Protein AF-A0A5C9CS92-F1 (afdb_monomer_lite)

pLDDT: mean 84.7, std 18.17, range [37.78, 98.75]

Structure (mmCIF, N/CA/C/O backbone):
data_AF-A0A5C9CS92-F1
#
_entry.id   AF-A0A5C9CS92-F1
#
loop_
_atom_site.group_PDB
_atom_site.id
_atom_site.type_symbol
_atom_site.label_atom_id
_atom_site.label_alt_id
_atom_site.label_comp_id
_atom_site.label_asym_id
_atom_site.label_entity_id
_atom_site.label_seq_id
_atom_site.pdbx_PDB_ins_code
_atom_site.Cartn_x
_atom_site.Cartn_y
_atom_site.Cartn_z
_atom_site.occupancy
_atom_site.B_iso_or_equiv
_atom_site.auth_seq_id
_atom_site.auth_comp_id
_atom_site.auth_asym_id
_atom_site.auth_atom_id
_atom_site.pdbx_PDB_model_num
ATOM 1 N N . MET A 1 1 ? -75.778 -10.163 -41.467 1.00 37.78 1 MET A N 1
ATOM 2 C CA . MET A 1 1 ? -74.336 -9.961 -41.201 1.00 37.78 1 MET A CA 1
ATOM 3 C C . MET A 1 1 ? -74.066 -10.369 -39.763 1.00 37.78 1 MET A C 1
ATOM 5 O O . MET A 1 1 ? -74.608 -9.753 -38.858 1.00 37.78 1 MET A O 1
ATOM 9 N N . VAL A 1 2 ? -73.340 -11.469 -39.569 1.00 39.06 2 VAL A N 1
ATOM 10 C CA . VAL A 1 2 ? -73.063 -12.075 -38.257 1.00 39.06 2 VAL A CA 1
ATOM 11 C C . VAL A 1 2 ? -71.874 -11.347 -37.629 1.00 39.06 2 VAL A C 1
ATOM 13 O O . VAL A 1 2 ? -70.772 -11.451 -38.159 1.00 39.06 2 VAL A O 1
ATOM 16 N N . HIS A 1 3 ? -72.074 -10.621 -36.525 1.00 39.34 3 HIS A N 1
ATOM 17 C CA . HIS A 1 3 ? -70.967 -10.102 -35.715 1.00 39.34 3 HIS A CA 1
ATOM 18 C C . HIS A 1 3 ? -70.859 -10.893 -34.410 1.00 39.34 3 HIS A C 1
ATOM 20 O O . HIS A 1 3 ? -71.795 -10.978 -33.619 1.00 39.34 3 HIS A O 1
ATOM 26 N N . LYS A 1 4 ? -69.694 -11.532 -34.283 1.00 43.06 4 LYS A N 1
ATOM 27 C CA . LYS A 1 4 ? -69.235 -12.416 -33.214 1.00 43.06 4 LYS A CA 1
ATOM 28 C C . LYS A 1 4 ? -69.032 -11.674 -31.891 1.00 43.06 4 LYS A C 1
ATOM 30 O O . LYS A 1 4 ? -68.536 -10.553 -31.869 1.00 43.06 4 LYS A O 1
ATOM 35 N N . ALA A 1 5 ? -69.320 -12.391 -30.809 1.00 46.41 5 ALA A N 1
ATOM 36 C CA . ALA A 1 5 ? -68.883 -12.116 -29.448 1.00 46.41 5 ALA A CA 1
ATOM 37 C C . ALA A 1 5 ? -67.392 -12.444 -29.246 1.00 46.41 5 ALA A C 1
ATOM 39 O O . ALA A 1 5 ? -66.928 -13.463 -29.749 1.00 46.41 5 ALA A O 1
ATOM 40 N N . PHE A 1 6 ? -66.695 -11.625 -28.458 1.00 46.09 6 PHE A N 1
ATOM 41 C CA . PHE A 1 6 ? -65.482 -11.916 -27.674 1.00 46.09 6 PHE A CA 1
ATOM 42 C C . PHE A 1 6 ? -65.474 -10.838 -26.570 1.00 46.09 6 PHE A C 1
ATOM 44 O O . PHE A 1 6 ? -65.651 -9.667 -26.876 1.00 46.09 6 PHE A O 1
ATOM 51 N N . GLY A 1 7 ? -65.391 -11.105 -25.271 1.00 38.25 7 GLY A N 1
ATOM 52 C CA . GLY A 1 7 ? -64.695 -12.189 -24.592 1.00 38.25 7 GLY A CA 1
ATOM 53 C C . GLY A 1 7 ? -63.727 -11.551 -23.592 1.00 38.25 7 GLY A C 1
ATOM 54 O O . GLY A 1 7 ? -62.588 -11.266 -23.928 1.00 38.25 7 GLY A O 1
ATOM 55 N N . MET A 1 8 ? -64.259 -11.267 -22.405 1.00 46.72 8 MET A N 1
ATOM 56 C CA . MET A 1 8 ? -63.643 -10.892 -21.126 1.00 46.72 8 MET A CA 1
ATOM 57 C C . MET A 1 8 ? -62.203 -11.394 -20.882 1.00 46.72 8 MET A C 1
ATOM 59 O O . MET A 1 8 ? -61.949 -12.589 -20.990 1.00 46.72 8 MET A O 1
ATOM 63 N N . ALA A 1 9 ? -61.308 -10.508 -20.423 1.00 45.62 9 ALA A N 1
ATOM 64 C CA . ALA A 1 9 ? -60.137 -10.876 -19.616 1.00 45.62 9 ALA A CA 1
ATOM 65 C C . ALA A 1 9 ? -59.654 -9.683 -18.765 1.00 45.62 9 ALA A C 1
ATOM 67 O O . ALA A 1 9 ? -58.976 -8.778 -19.246 1.00 45.62 9 ALA A O 1
ATOM 68 N N . LEU A 1 10 ? -60.027 -9.698 -17.482 1.00 50.16 10 LEU A N 1
ATOM 69 C CA . LEU A 1 10 ? -59.375 -8.946 -16.409 1.00 50.16 10 LEU A CA 1
ATOM 70 C C . LEU A 1 10 ? -57.996 -9.589 -16.168 1.00 50.16 10 LEU A C 1
ATOM 72 O O . LEU A 1 10 ? -57.937 -10.782 -15.878 1.00 50.16 10 LEU A O 1
ATOM 76 N N . LEU A 1 11 ? -56.906 -8.825 -16.252 1.00 50.03 11 LEU A N 1
ATOM 77 C CA . LEU A 1 11 ? -55.563 -9.282 -15.873 1.00 50.03 11 LEU A CA 1
ATOM 78 C C . LEU A 1 11 ? -55.001 -8.362 -14.788 1.00 50.03 11 LEU A C 1
ATOM 80 O O . LEU A 1 11 ? -54.437 -7.305 -15.055 1.00 50.03 11 LEU A O 1
ATOM 84 N N . ALA A 1 12 ? -55.186 -8.799 -13.543 1.00 49.41 12 ALA A N 1
ATOM 85 C CA . ALA A 1 12 ? -54.381 -8.390 -12.404 1.00 49.41 12 ALA A CA 1
ATOM 86 C C . ALA A 1 12 ? -53.085 -9.219 -12.401 1.00 49.41 12 ALA A C 1
ATOM 88 O O . ALA A 1 12 ? -53.148 -10.447 -12.393 1.00 49.41 12 ALA A O 1
ATOM 89 N N . SER A 1 13 ? -51.921 -8.567 -12.421 1.00 49.16 13 SER A N 1
ATOM 90 C CA . SER A 1 13 ? -50.593 -9.141 -12.118 1.00 49.16 13 SER A CA 1
ATOM 91 C C . SER A 1 13 ? -49.630 -7.968 -11.879 1.00 49.16 13 SER A C 1
ATOM 93 O O . SER A 1 13 ? -49.372 -7.189 -12.787 1.00 49.16 13 SER A O 1
ATOM 95 N N . LEU A 1 14 ? -49.290 -7.634 -10.631 1.00 52.22 14 LEU A N 1
ATOM 96 C CA . LEU A 1 14 ? -48.110 -8.150 -9.919 1.00 52.22 14 LEU A CA 1
ATOM 97 C C . LEU A 1 14 ? -46.803 -8.006 -10.726 1.00 52.22 14 LEU A C 1
ATOM 99 O O . LEU A 1 14 ? -46.237 -8.986 -11.193 1.00 52.22 14 LEU A O 1
ATOM 103 N N . LEU A 1 15 ? -46.296 -6.775 -10.828 1.00 53.25 15 LEU A N 1
ATOM 104 C CA . LEU A 1 15 ? -44.860 -6.492 -10.920 1.00 53.25 15 LEU A CA 1
ATOM 105 C C . LEU A 1 15 ? -44.542 -5.658 -9.674 1.00 53.25 15 LEU A C 1
ATOM 107 O O . LEU A 1 15 ? -45.004 -4.534 -9.546 1.00 53.25 15 LEU A O 1
ATOM 111 N N . GLY A 1 16 ? -43.954 -6.208 -8.621 1.00 41.28 16 GLY A N 1
ATOM 112 C CA . GLY A 1 16 ? -42.625 -6.799 -8.635 1.00 41.28 16 GLY A CA 1
ATOM 113 C C . GLY A 1 16 ? -41.752 -5.895 -7.772 1.00 41.28 16 GLY A C 1
ATOM 114 O O . GLY A 1 16 ? -40.932 -5.145 -8.288 1.00 41.28 16 GLY A O 1
ATOM 115 N N . ALA A 1 17 ? -41.994 -5.915 -6.457 1.00 48.53 17 ALA A N 1
ATOM 116 C CA . ALA A 1 17 ? -41.088 -5.344 -5.472 1.00 48.53 17 ALA A CA 1
ATOM 117 C C . ALA A 1 17 ? -39.804 -6.183 -5.496 1.00 48.53 17 ALA A C 1
ATOM 119 O O . ALA A 1 17 ? -39.674 -7.172 -4.778 1.00 48.53 17 ALA A O 1
ATOM 120 N N . GLY A 1 18 ? -38.888 -5.838 -6.401 1.00 43.22 18 GLY A N 1
ATOM 121 C CA . GLY A 1 18 ? -37.525 -6.334 -6.327 1.00 43.22 18 GLY A CA 1
ATOM 122 C C . GLY A 1 18 ? -36.929 -5.853 -5.004 1.00 43.22 18 GLY A C 1
ATOM 123 O O . GLY A 1 18 ? -37.117 -4.680 -4.668 1.00 43.22 18 GLY A O 1
ATOM 124 N N . PRO A 1 19 ? -36.248 -6.712 -4.230 1.00 49.31 19 PRO A N 1
ATOM 125 C CA . PRO A 1 19 ? -35.459 -6.231 -3.114 1.00 49.31 19 PRO A CA 1
ATOM 126 C C . PRO A 1 19 ? -34.439 -5.273 -3.718 1.00 49.31 19 PRO A C 1
ATOM 128 O O . PRO A 1 19 ? -33.571 -5.683 -4.491 1.00 49.31 19 PRO A O 1
ATOM 131 N N . GLY A 1 20 ? -34.603 -3.979 -3.435 1.00 42.75 20 GLY A N 1
ATOM 132 C CA . GLY A 1 20 ? -33.559 -3.011 -3.697 1.00 42.75 20 GLY A CA 1
ATOM 133 C C . GLY A 1 20 ? -32.299 -3.586 -3.079 1.00 42.75 20 GLY A C 1
ATOM 134 O O . GLY A 1 20 ? -32.292 -3.900 -1.888 1.00 42.75 20 GLY A O 1
ATOM 135 N N . ALA A 1 21 ? -31.283 -3.816 -3.907 1.00 43.56 21 ALA A N 1
ATOM 136 C CA . ALA A 1 21 ? -29.947 -4.092 -3.433 1.00 43.56 21 ALA A CA 1
ATOM 137 C C . ALA A 1 21 ? -29.561 -2.884 -2.579 1.00 43.56 21 ALA A C 1
ATOM 139 O O . ALA A 1 21 ? -29.139 -1.853 -3.099 1.00 43.56 21 ALA A O 1
ATOM 140 N N . ALA A 1 22 ? -29.812 -2.979 -1.274 1.00 45.34 22 ALA A N 1
ATOM 141 C CA . ALA A 1 22 ? -29.192 -2.111 -0.307 1.00 45.34 22 ALA A CA 1
ATOM 142 C C . ALA A 1 22 ? -27.703 -2.312 -0.553 1.00 45.34 22 ALA A C 1
ATOM 144 O O . ALA A 1 22 ? -27.185 -3.411 -0.344 1.00 45.34 22 ALA A O 1
ATOM 145 N N . ALA A 1 23 ? -27.052 -1.299 -1.124 1.00 47.16 23 ALA A N 1
ATOM 146 C CA . ALA A 1 23 ? -25.608 -1.237 -1.124 1.00 47.16 23 ALA A CA 1
ATOM 147 C C . ALA A 1 23 ? -25.215 -1.441 0.339 1.00 47.16 23 ALA A C 1
ATOM 149 O O . ALA A 1 23 ? -25.567 -0.618 1.183 1.00 47.16 23 ALA A O 1
ATOM 150 N N . ALA A 1 24 ? -24.645 -2.606 0.652 1.00 55.19 24 ALA A N 1
ATOM 151 C CA . ALA A 1 24 ? -24.166 -2.882 1.990 1.00 55.19 24 ALA A CA 1
ATOM 152 C C . ALA A 1 24 ? -23.202 -1.746 2.320 1.00 55.19 24 ALA A C 1
ATOM 154 O O . ALA A 1 24 ? -22.245 -1.530 1.569 1.00 55.19 24 ALA A O 1
ATOM 155 N N . GLU A 1 25 ? -23.515 -0.968 3.358 1.00 56.91 25 GLU A N 1
ATOM 156 C CA . GLU A 1 25 ? -22.608 0.080 3.806 1.00 56.91 25 GLU A CA 1
ATOM 157 C C . GLU A 1 25 ? -21.233 -0.555 4.029 1.00 56.91 25 GLU A C 1
ATOM 159 O O . GLU A 1 25 ? -21.164 -1.667 4.574 1.00 56.91 25 GLU A O 1
ATOM 164 N N . PRO A 1 26 ? -20.147 0.087 3.563 1.00 64.38 26 PRO A N 1
ATOM 165 C CA . PRO A 1 26 ? -18.814 -0.405 3.842 1.00 64.38 26 PRO A CA 1
ATOM 166 C C . PRO A 1 26 ? -18.681 -0.574 5.351 1.00 64.38 26 PRO A C 1
ATOM 168 O O . PRO A 1 26 ? -18.955 0.352 6.112 1.00 64.38 26 PRO A O 1
ATOM 171 N N . ASP A 1 27 ? -18.272 -1.762 5.785 1.00 85.75 27 ASP A N 1
ATOM 172 C CA . ASP A 1 27 ? -17.912 -1.975 7.179 1.00 85.75 27 ASP A CA 1
ATOM 173 C C . ASP A 1 27 ? -16.878 -0.908 7.604 1.00 85.75 27 ASP A C 1
ATOM 175 O O . ASP A 1 27 ? -15.991 -0.540 6.827 1.00 85.75 27 ASP A O 1
ATOM 179 N N . ALA A 1 28 ? -17.005 -0.377 8.822 1.00 91.50 28 ALA A N 1
ATOM 180 C CA . ALA A 1 28 ? -16.239 0.779 9.292 1.00 91.50 28 ALA A CA 1
ATOM 181 C C . ALA A 1 28 ? -14.717 0.571 9.173 1.00 91.50 28 ALA A C 1
ATOM 183 O O . ALA A 1 28 ? -13.966 1.525 8.952 1.00 91.50 28 ALA A O 1
ATOM 184 N N . GLN A 1 29 ? -14.251 -0.682 9.263 1.00 93.62 29 GLN A N 1
ATOM 185 C CA . GLN A 1 29 ? -12.845 -1.014 9.035 1.00 93.62 29 GLN A CA 1
ATOM 186 C C . GLN A 1 29 ? -12.425 -0.752 7.585 1.00 93.62 29 GLN A C 1
ATOM 188 O O . GLN A 1 29 ? -11.411 -0.096 7.340 1.00 93.62 29 GLN A O 1
ATOM 193 N N . HIS A 1 30 ? -13.226 -1.217 6.624 1.00 94.94 30 HIS A N 1
ATOM 194 C CA . HIS A 1 30 ? -12.991 -1.020 5.195 1.00 94.94 30 HIS A CA 1
ATOM 195 C C . HIS A 1 30 ? -13.007 0.458 4.824 1.00 94.94 30 HIS A C 1
ATOM 197 O O . HIS A 1 30 ? -12.156 0.904 4.054 1.00 94.94 30 HIS A O 1
ATOM 203 N N . GLN A 1 31 ? -13.940 1.217 5.400 1.00 96.00 31 GLN A N 1
ATOM 204 C CA . GLN A 1 31 ? -14.013 2.657 5.194 1.00 96.00 31 GLN A CA 1
ATOM 205 C C . GLN A 1 31 ? -12.743 3.358 5.695 1.00 96.00 31 GLN A C 1
ATOM 207 O O . GLN A 1 31 ? -12.148 4.130 4.949 1.00 96.00 31 GLN A O 1
ATOM 212 N N . SER A 1 32 ? -12.265 3.032 6.901 1.00 97.19 32 SER A N 1
ATOM 213 C CA . SER A 1 32 ? -11.041 3.631 7.454 1.00 97.19 32 SER A CA 1
ATOM 214 C C . SER A 1 32 ? -9.806 3.374 6.578 1.00 97.19 32 SER A C 1
ATOM 216 O O . SER A 1 32 ? -8.996 4.276 6.351 1.00 97.19 32 SER A O 1
ATOM 218 N N . ILE A 1 33 ? -9.678 2.158 6.042 1.00 98.38 33 ILE A N 1
ATOM 219 C CA . ILE A 1 33 ? -8.584 1.782 5.133 1.00 98.38 33 ILE A CA 1
ATOM 220 C C . ILE A 1 33 ? -8.700 2.545 3.813 1.00 98.38 33 ILE A C 1
ATOM 222 O O . ILE A 1 33 ? -7.713 3.114 3.345 1.00 98.38 33 ILE A O 1
ATOM 226 N N . ALA A 1 34 ? -9.899 2.578 3.225 1.00 98.00 34 ALA A N 1
ATOM 227 C CA . ALA A 1 34 ? -10.155 3.255 1.960 1.00 98.00 34 ALA A CA 1
ATOM 228 C C . ALA A 1 34 ? -9.888 4.766 2.060 1.00 98.00 34 ALA A C 1
ATOM 230 O O . ALA A 1 34 ? -9.192 5.326 1.216 1.00 98.00 34 ALA A O 1
ATOM 231 N N . GLU A 1 35 ? -10.357 5.423 3.121 1.00 98.00 35 GLU A N 1
ATOM 232 C CA . GLU A 1 35 ? -10.121 6.850 3.365 1.00 98.00 35 GLU A CA 1
ATOM 233 C C . GLU A 1 35 ? -8.629 7.166 3.518 1.00 98.00 35 GLU A C 1
ATOM 235 O O . GLU A 1 35 ? -8.125 8.127 2.926 1.00 98.00 35 GLU A O 1
ATOM 240 N N . ALA A 1 36 ? -7.890 6.335 4.256 1.00 98.25 36 ALA A N 1
ATOM 241 C CA . ALA A 1 36 ? -6.449 6.499 4.408 1.00 98.25 36 ALA A CA 1
ATOM 242 C C . ALA A 1 36 ? -5.701 6.287 3.080 1.00 98.25 36 ALA A C 1
ATOM 244 O O . ALA A 1 36 ? -4.803 7.068 2.750 1.00 98.25 36 ALA A O 1
ATOM 245 N N . ALA A 1 37 ? -6.108 5.299 2.278 1.00 98.25 37 ALA A N 1
ATOM 246 C CA . ALA A 1 37 ? -5.575 5.074 0.937 1.00 98.25 37 ALA A CA 1
ATOM 247 C C . ALA A 1 37 ? -5.848 6.267 0.000 1.00 98.25 37 ALA A C 1
ATOM 249 O O . ALA A 1 37 ? -4.937 6.749 -0.676 1.00 98.25 37 ALA A O 1
ATOM 250 N N . THR A 1 38 ? -7.071 6.806 -0.003 1.00 97.88 38 THR A N 1
ATOM 251 C CA . THR A 1 38 ? -7.438 8.003 -0.780 1.00 97.88 38 THR A CA 1
ATOM 252 C C . THR A 1 38 ? -6.666 9.242 -0.323 1.00 97.88 38 THR A C 1
ATOM 254 O O . THR A 1 38 ? -6.212 10.039 -1.151 1.00 97.88 38 THR A O 1
ATOM 257 N N . SER A 1 39 ? -6.455 9.405 0.984 1.00 97.69 39 SER A N 1
ATOM 258 C CA . SER A 1 39 ? -5.625 10.479 1.537 1.00 97.69 39 SER A CA 1
ATOM 259 C C . SER A 1 39 ? -4.169 10.355 1.073 1.00 97.69 39 SER A C 1
ATOM 261 O O . SER A 1 39 ? -3.577 11.333 0.600 1.00 97.69 39 SER A O 1
ATOM 263 N N . ALA A 1 40 ? -3.606 9.143 1.109 1.00 97.75 40 ALA A N 1
ATOM 264 C CA . ALA A 1 40 ? -2.262 8.863 0.614 1.00 97.75 40 ALA A CA 1
ATOM 265 C C . ALA A 1 40 ? -2.125 9.140 -0.888 1.00 97.75 40 ALA A C 1
ATOM 267 O O . ALA A 1 40 ? -1.166 9.794 -1.310 1.00 97.75 40 ALA A O 1
ATOM 268 N N . GLN A 1 41 ? -3.114 8.735 -1.688 1.00 96.31 41 GLN A N 1
ATOM 269 C CA . GLN A 1 41 ? -3.185 9.063 -3.109 1.00 96.31 41 GLN A CA 1
ATOM 270 C C . GLN A 1 41 ? -3.162 10.575 -3.326 1.00 96.31 41 GLN A C 1
ATOM 272 O O . GLN A 1 41 ? -2.286 11.094 -4.015 1.00 96.31 41 GLN A O 1
ATOM 277 N N . THR A 1 42 ? -4.074 11.299 -2.686 1.00 96.69 42 THR A N 1
ATOM 278 C CA . THR A 1 42 ? -4.218 12.750 -2.860 1.00 96.69 42 THR A CA 1
ATOM 279 C C . THR A 1 42 ? -2.931 13.501 -2.511 1.00 96.69 42 THR A C 1
ATOM 281 O O . THR A 1 42 ? -2.547 14.451 -3.196 1.00 96.69 42 THR A O 1
ATOM 284 N N . ARG A 1 43 ? -2.231 13.072 -1.456 1.00 96.56 43 ARG A N 1
ATOM 285 C CA . ARG A 1 43 ? -1.046 13.772 -0.944 1.00 96.56 43 ARG A CA 1
ATOM 286 C C . ARG A 1 43 ? 0.241 13.384 -1.664 1.00 96.56 43 ARG A C 1
ATOM 288 O O . ARG A 1 43 ? 1.049 14.266 -1.962 1.00 96.56 43 ARG A O 1
ATOM 295 N N . CYS A 1 44 ? 0.428 12.096 -1.949 1.00 96.19 44 CYS A N 1
ATOM 296 C CA . CYS A 1 44 ? 1.714 11.570 -2.402 1.00 96.19 44 CYS A CA 1
ATOM 297 C C . CYS A 1 44 ? 1.777 11.283 -3.905 1.00 96.19 44 CYS A C 1
ATOM 299 O O . CYS A 1 44 ? 2.857 11.389 -4.482 1.00 96.19 44 CYS A O 1
ATOM 301 N N . TYR A 1 45 ? 0.658 10.981 -4.574 1.00 89.81 45 TYR A N 1
ATOM 302 C CA . TYR A 1 45 ? 0.666 10.492 -5.963 1.00 89.81 45 TYR A CA 1
ATOM 303 C C . TYR A 1 45 ? 1.349 11.451 -6.953 1.00 89.81 45 TYR A C 1
ATOM 305 O O . TYR A 1 45 ? 2.035 11.014 -7.874 1.00 89.81 45 TYR A O 1
ATOM 313 N N . LYS A 1 46 ? 1.267 12.766 -6.707 1.00 90.31 46 LYS A N 1
ATOM 314 C CA . LYS A 1 46 ? 1.941 13.806 -7.508 1.00 90.31 46 LYS A CA 1
ATOM 315 C C . LYS A 1 46 ? 3.462 13.631 -7.621 1.00 90.31 46 LYS A C 1
ATOM 317 O O . LYS A 1 46 ? 4.052 14.096 -8.593 1.00 90.31 46 LYS A O 1
ATOM 322 N N . HIS A 1 47 ? 4.098 13.005 -6.629 1.00 90.00 47 HIS A N 1
ATOM 323 C CA . HIS A 1 47 ? 5.545 12.807 -6.619 1.00 90.00 47 HIS A CA 1
ATOM 324 C C . HIS A 1 47 ? 5.969 11.680 -7.556 1.00 90.00 47 HIS A C 1
ATOM 326 O O . HIS A 1 47 ? 7.038 11.772 -8.148 1.00 90.00 47 HIS A O 1
ATOM 332 N N . MET A 1 48 ? 5.118 10.672 -7.769 1.00 81.19 48 MET A N 1
ATOM 333 C CA . MET A 1 48 ? 5.511 9.432 -8.441 1.00 81.19 48 MET A CA 1
ATOM 334 C C . MET A 1 48 ? 6.027 9.649 -9.876 1.00 81.19 48 MET A C 1
ATOM 336 O O . MET A 1 48 ? 6.965 8.983 -10.301 1.00 81.19 48 MET A O 1
ATOM 340 N N . TYR A 1 49 ? 5.483 10.623 -10.610 1.00 81.44 49 TYR A N 1
ATOM 341 C CA . TYR A 1 49 ? 5.942 10.931 -11.972 1.00 81.44 49 TYR A CA 1
ATOM 342 C C . TYR A 1 49 ? 7.274 11.686 -12.035 1.00 81.44 49 TYR A C 1
ATOM 344 O O . TYR A 1 49 ? 7.915 11.697 -13.082 1.00 81.44 49 TYR A O 1
ATOM 352 N N . ARG A 1 50 ? 7.663 12.369 -10.955 1.00 83.19 50 ARG A N 1
ATOM 353 C CA . ARG A 1 50 ? 8.838 13.254 -10.931 1.00 83.19 50 ARG A CA 1
ATOM 354 C C . ARG A 1 50 ? 10.006 12.638 -10.180 1.00 83.19 50 ARG A C 1
ATOM 356 O O . ARG A 1 50 ? 11.147 12.833 -10.576 1.00 83.19 50 ARG A O 1
ATOM 363 N N . ASP A 1 51 ? 9.704 11.946 -9.090 1.00 89.00 51 ASP A N 1
ATOM 364 C CA . ASP A 1 51 ? 10.678 11.441 -8.138 1.00 89.00 51 ASP A CA 1
ATOM 365 C C . ASP A 1 51 ? 10.052 10.296 -7.321 1.00 89.00 51 ASP A C 1
ATOM 367 O O . ASP A 1 51 ? 9.235 10.508 -6.414 1.00 89.00 51 ASP A O 1
ATOM 371 N N . THR A 1 52 ? 10.433 9.060 -7.656 1.00 88.94 52 THR A N 1
ATOM 372 C CA . THR A 1 52 ? 9.960 7.855 -6.962 1.00 88.94 52 THR A CA 1
ATOM 373 C C . THR A 1 52 ? 10.475 7.775 -5.523 1.00 88.94 52 THR A C 1
ATOM 375 O O . THR A 1 52 ? 9.784 7.221 -4.666 1.00 88.94 52 THR A O 1
ATOM 378 N N . HIS A 1 53 ? 11.610 8.407 -5.201 1.00 90.00 53 HIS A N 1
ATOM 379 C CA . HIS A 1 53 ? 12.094 8.509 -3.824 1.00 90.00 53 HIS A CA 1
ATOM 380 C C . HIS A 1 53 ? 11.246 9.479 -3.004 1.00 90.00 53 HIS A C 1
ATOM 382 O O . HIS A 1 53 ? 10.853 9.136 -1.888 1.00 90.00 53 HIS A O 1
ATOM 388 N N . ALA A 1 54 ? 10.900 10.649 -3.551 1.00 93.25 54 ALA A N 1
ATOM 389 C CA . ALA A 1 54 ? 9.997 11.591 -2.884 1.00 93.25 54 ALA A CA 1
ATOM 390 C C . ALA A 1 54 ? 8.596 10.993 -2.681 1.00 93.25 54 ALA A C 1
ATOM 392 O O . ALA A 1 54 ? 7.965 11.227 -1.649 1.00 93.25 54 ALA A O 1
ATOM 393 N N . TYR A 1 55 ? 8.121 10.184 -3.633 1.00 94.25 55 TYR A N 1
ATOM 394 C CA . TYR A 1 55 ? 6.886 9.417 -3.473 1.00 94.25 55 TYR A CA 1
ATOM 395 C C . TYR A 1 55 ? 6.965 8.446 -2.289 1.00 94.25 55 TYR A C 1
ATOM 397 O O . TYR A 1 55 ? 6.117 8.503 -1.396 1.00 94.25 55 TYR A O 1
ATOM 405 N N . ALA A 1 56 ? 7.999 7.600 -2.249 1.00 94.75 56 ALA A N 1
ATOM 406 C CA . ALA A 1 56 ? 8.185 6.634 -1.170 1.00 94.75 56 ALA A CA 1
ATOM 407 C C . ALA A 1 56 ? 8.360 7.323 0.192 1.00 94.75 56 ALA A C 1
ATOM 409 O O . ALA A 1 56 ? 7.782 6.886 1.186 1.00 94.75 56 ALA A O 1
ATOM 410 N N . GLN A 1 57 ? 9.100 8.436 0.239 1.00 97.00 57 GLN A N 1
ATOM 411 C CA . GLN A 1 57 ? 9.285 9.202 1.467 1.00 97.00 57 GLN A CA 1
ATOM 412 C C . GLN A 1 57 ? 7.969 9.793 1.973 1.00 97.00 57 GLN A C 1
ATOM 414 O O . GLN A 1 57 ? 7.646 9.615 3.143 1.00 97.00 57 GLN A O 1
ATOM 419 N N . CYS A 1 58 ? 7.170 10.402 1.090 1.00 97.94 58 CYS A N 1
ATOM 420 C CA . CYS A 1 58 ? 5.851 10.921 1.449 1.00 97.94 58 CYS A CA 1
ATOM 421 C C . CYS A 1 58 ? 4.984 9.835 2.103 1.00 97.94 58 CYS A C 1
ATOM 423 O O . CYS A 1 58 ? 4.387 10.066 3.151 1.00 97.94 58 CYS A O 1
ATOM 425 N N . LEU A 1 59 ? 4.958 8.627 1.535 1.00 98.06 59 LEU A N 1
ATOM 426 C CA . LEU A 1 59 ? 4.198 7.507 2.092 1.00 98.06 59 LEU A CA 1
ATOM 427 C C . LEU A 1 59 ? 4.749 7.008 3.426 1.00 98.06 59 LEU A C 1
ATOM 429 O O . LEU A 1 59 ? 3.964 6.699 4.320 1.00 98.06 59 LEU A O 1
ATOM 433 N N . ARG A 1 60 ? 6.077 6.948 3.589 1.00 98.19 60 ARG A N 1
ATOM 434 C CA . ARG A 1 60 ? 6.697 6.604 4.875 1.00 98.19 60 ARG A CA 1
ATOM 435 C C . ARG A 1 60 ? 6.310 7.597 5.963 1.00 98.19 60 ARG A C 1
ATOM 437 O O . ARG A 1 60 ? 5.957 7.159 7.055 1.00 98.19 60 ARG A O 1
ATOM 444 N N . ASP A 1 61 ? 6.318 8.890 5.654 1.00 98.31 61 ASP A N 1
ATOM 445 C CA . ASP A 1 61 ? 5.937 9.945 6.595 1.00 98.31 61 ASP A CA 1
ATOM 446 C C . ASP A 1 61 ? 4.452 9.835 6.970 1.00 98.31 61 ASP A C 1
ATOM 448 O O . ASP A 1 61 ? 4.104 9.883 8.150 1.00 98.31 61 ASP A O 1
ATOM 452 N N . LEU A 1 62 ? 3.570 9.610 5.984 1.00 97.94 62 LEU A N 1
ATOM 453 C CA . LEU A 1 62 ? 2.144 9.364 6.232 1.00 97.94 62 LEU A CA 1
ATOM 454 C C . LEU A 1 62 ? 1.915 8.154 7.126 1.00 97.94 62 LEU A C 1
ATOM 456 O O . LEU A 1 62 ? 1.152 8.224 8.086 1.00 97.94 62 LEU A O 1
ATOM 460 N N . ARG A 1 63 ? 2.572 7.044 6.798 1.00 97.69 63 ARG A N 1
ATOM 461 C CA . ARG A 1 63 ? 2.482 5.800 7.552 1.00 97.69 63 ARG A CA 1
ATOM 462 C C . ARG A 1 63 ? 2.951 6.003 8.98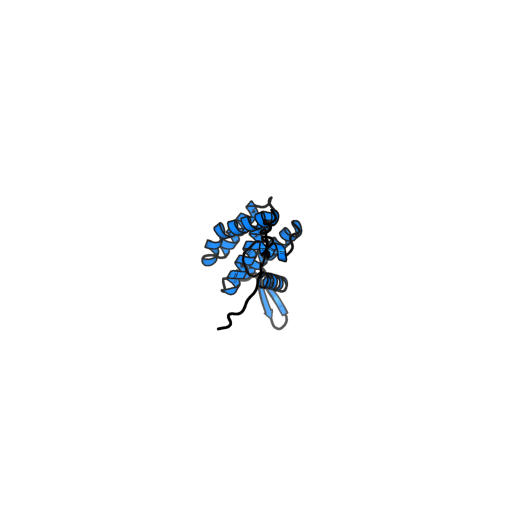8 1.00 97.69 63 ARG A C 1
ATOM 464 O O . ARG A 1 63 ? 2.302 5.521 9.909 1.00 97.69 63 ARG A O 1
ATOM 471 N N . HIS A 1 64 ? 4.069 6.704 9.177 1.00 97.62 64 HIS A N 1
ATOM 472 C CA . HIS A 1 64 ? 4.621 6.980 10.498 1.00 97.62 64 HIS A CA 1
ATOM 473 C C . HIS A 1 64 ? 3.665 7.831 11.340 1.00 97.62 64 HIS A C 1
ATOM 475 O O . HIS A 1 64 ? 3.434 7.509 12.499 1.00 97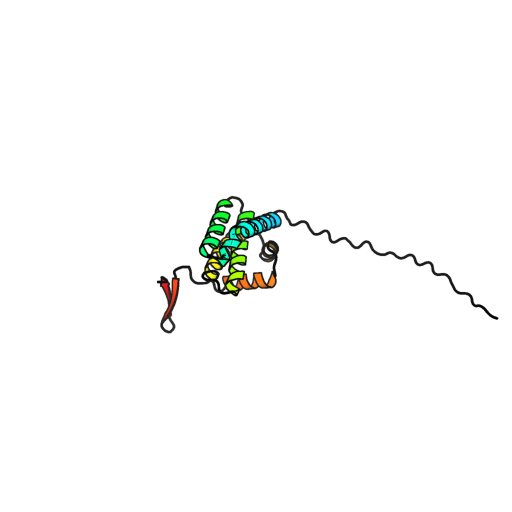.62 64 HIS A O 1
ATOM 481 N N . ALA A 1 65 ? 3.034 8.842 10.736 1.00 97.50 65 ALA A N 1
ATOM 482 C CA . ALA A 1 65 ? 2.021 9.662 11.400 1.00 97.50 65 ALA A CA 1
ATOM 483 C C . ALA A 1 65 ? 0.763 8.876 11.825 1.00 97.50 65 ALA A C 1
ATOM 485 O O . ALA A 1 65 ? 0.002 9.365 12.653 1.00 97.50 65 ALA A O 1
ATOM 486 N N . GLN A 1 66 ? 0.543 7.678 11.273 1.00 96.56 66 GLN A N 1
ATOM 487 C CA . GLN A 1 66 ? -0.581 6.793 11.596 1.00 96.56 66 GLN A CA 1
ATOM 488 C C . GLN A 1 66 ? -0.163 5.568 12.425 1.00 96.56 66 GLN A C 1
ATOM 490 O O . GLN A 1 66 ? -0.862 4.553 12.412 1.00 96.56 66 GLN A O 1
ATOM 495 N N . SER A 1 67 ? 0.961 5.631 13.152 1.00 93.44 67 SER A N 1
ATOM 496 C CA . SER A 1 67 ? 1.478 4.505 13.952 1.00 93.44 67 SER A CA 1
ATOM 497 C C . SER A 1 67 ? 0.448 3.903 14.910 1.00 93.44 67 SER A C 1
ATOM 499 O O . SER A 1 67 ? 0.432 2.687 15.096 1.00 93.44 67 SER A O 1
ATOM 501 N N . ASP A 1 68 ? -0.430 4.743 15.456 1.00 96.31 68 ASP A N 1
ATOM 502 C CA . ASP A 1 68 ? -1.401 4.371 16.490 1.00 96.31 68 ASP A CA 1
ATOM 503 C C . ASP A 1 68 ? -2.770 3.980 15.903 1.00 96.31 68 ASP A C 1
ATOM 505 O O . ASP A 1 68 ? -3.694 3.625 16.632 1.00 96.31 68 ASP A O 1
ATOM 509 N N . SER A 1 69 ? -2.915 4.034 14.575 1.00 97.38 69 SER A N 1
ATOM 510 C CA . SER A 1 69 ? -4.151 3.733 13.846 1.00 97.38 69 SER A CA 1
ATOM 511 C C . SER A 1 69 ? -3.901 2.627 12.815 1.00 97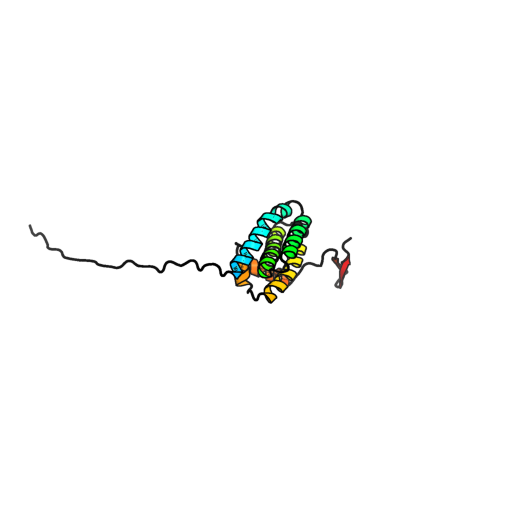.38 69 SER A C 1
ATOM 513 O O . SER A 1 69 ? -3.737 2.921 11.629 1.00 97.38 69 SER A O 1
ATOM 515 N N . PRO A 1 70 ? -3.880 1.340 13.217 1.00 97.31 70 PRO A N 1
ATOM 516 C CA . PRO A 1 70 ? -3.413 0.250 12.357 1.00 97.31 70 PRO A CA 1
ATOM 517 C C . PRO A 1 70 ? -4.249 0.064 11.080 1.00 97.31 70 PRO A C 1
ATOM 519 O O . PRO A 1 70 ? -3.695 -0.296 10.048 1.00 97.31 70 PRO A O 1
ATOM 522 N N . LEU A 1 71 ? -5.549 0.379 11.099 1.00 98.25 71 LEU A N 1
ATOM 523 C CA . LEU A 1 71 ? -6.388 0.367 9.891 1.00 98.25 71 LEU A CA 1
ATOM 524 C C . LEU A 1 71 ? -6.010 1.486 8.906 1.00 98.25 71 LEU A C 1
ATOM 526 O O . LEU A 1 71 ? -5.867 1.236 7.711 1.00 98.25 71 LEU A O 1
ATOM 530 N N . GLN A 1 72 ? -5.768 2.707 9.395 1.00 98.44 72 GLN A N 1
ATOM 531 C CA . GLN A 1 72 ? -5.314 3.810 8.538 1.00 98.44 72 GLN A CA 1
ATOM 532 C C . GLN A 1 72 ? -3.904 3.545 8.003 1.00 98.44 72 GLN A C 1
ATOM 534 O O . GLN A 1 72 ? -3.628 3.748 6.819 1.00 98.44 72 GLN A O 1
ATOM 539 N N . LYS A 1 73 ? -3.020 3.035 8.867 1.00 98.56 73 LYS A N 1
ATOM 540 C CA . LYS A 1 73 ? -1.675 2.595 8.501 1.00 98.56 73 LYS A CA 1
ATOM 541 C C . LYS A 1 73 ? -1.723 1.549 7.384 1.00 98.56 73 LYS A C 1
ATOM 543 O O . LYS A 1 73 ? -1.038 1.727 6.379 1.00 98.56 73 LYS A O 1
ATOM 548 N N . LEU A 1 74 ? -2.588 0.537 7.509 1.00 98.69 74 LEU A N 1
ATOM 549 C CA . LEU A 1 74 ? -2.794 -0.482 6.478 1.00 98.69 74 LEU A CA 1
ATOM 550 C C . LEU A 1 74 ? -3.249 0.130 5.148 1.00 98.69 74 LEU A C 1
ATOM 552 O O . LEU A 1 74 ? -2.726 -0.243 4.103 1.00 98.69 74 LEU A O 1
ATOM 556 N N . GLY A 1 75 ? -4.178 1.091 5.168 1.00 98.44 75 GLY A N 1
ATOM 557 C CA . GLY A 1 75 ? -4.619 1.789 3.954 1.00 98.44 75 GLY A CA 1
ATOM 558 C C . GLY A 1 75 ? -3.485 2.511 3.229 1.00 98.44 75 GLY A C 1
ATOM 559 O O . GLY A 1 75 ? -3.375 2.423 2.005 1.00 98.44 75 GLY A O 1
ATOM 560 N N . ILE A 1 76 ? -2.591 3.165 3.975 1.00 98.75 76 ILE A N 1
ATOM 561 C CA . ILE A 1 76 ? -1.416 3.847 3.413 1.00 98.75 76 ILE A CA 1
ATOM 562 C C . ILE A 1 76 ? -0.420 2.840 2.832 1.00 98.75 76 ILE A C 1
ATOM 564 O O . ILE A 1 76 ? 0.042 3.020 1.706 1.00 98.75 76 ILE A O 1
ATOM 568 N N . GLU A 1 77 ? -0.087 1.787 3.581 1.00 98.69 77 GLU A N 1
ATOM 569 C CA . GLU A 1 77 ? 0.881 0.769 3.155 1.00 98.69 77 GLU A CA 1
ATOM 570 C C . GLU A 1 77 ? 0.377 -0.009 1.936 1.00 98.69 77 GLU A C 1
ATOM 572 O O . GLU A 1 77 ? 1.113 -0.211 0.969 1.00 98.69 77 GLU A O 1
ATOM 577 N N . TYR A 1 78 ? -0.902 -0.385 1.937 1.00 98.50 78 TYR A N 1
ATOM 578 C CA . TYR A 1 78 ? -1.506 -1.071 0.806 1.00 98.50 78 TYR A CA 1
ATOM 579 C C . TYR A 1 78 ? -1.587 -0.163 -0.423 1.00 98.50 78 TYR A C 1
ATOM 581 O O . TYR A 1 78 ? -1.231 -0.593 -1.522 1.00 98.50 78 TYR A O 1
ATOM 589 N N . PHE A 1 79 ? -1.964 1.112 -0.253 1.00 98.19 79 PHE A N 1
ATOM 590 C CA . PHE A 1 79 ? -1.921 2.090 -1.340 1.00 98.19 79 PHE A CA 1
ATOM 591 C C . PHE A 1 79 ? -0.512 2.245 -1.922 1.00 98.19 79 PHE A C 1
ATOM 593 O O . PHE A 1 79 ? -0.349 2.268 -3.142 1.00 98.19 79 PHE A O 1
ATOM 600 N N . ALA A 1 80 ? 0.505 2.335 -1.068 1.00 97.25 80 ALA A N 1
ATOM 601 C CA . ALA A 1 80 ? 1.890 2.460 -1.493 1.00 97.25 80 ALA A CA 1
ATOM 602 C C . ALA A 1 80 ? 2.336 1.277 -2.362 1.00 97.25 80 ALA A C 1
ATOM 604 O O . ALA A 1 80 ? 2.918 1.473 -3.430 1.00 97.25 80 ALA A O 1
ATOM 605 N N . PHE A 1 81 ? 1.987 0.058 -1.948 1.00 97.44 81 PHE A N 1
ATOM 606 C CA . PHE A 1 81 ? 2.256 -1.154 -2.709 1.00 97.44 81 PHE A CA 1
ATOM 607 C C . PHE A 1 81 ? 1.551 -1.164 -4.076 1.00 97.44 81 PHE A C 1
ATOM 609 O O . PHE A 1 81 ? 2.202 -1.317 -5.111 1.00 97.44 81 PHE A O 1
ATOM 616 N N . VAL A 1 82 ? 0.226 -0.972 -4.113 1.00 95.75 82 VAL A N 1
ATOM 617 C CA . VAL A 1 82 ? -0.539 -1.032 -5.377 1.00 95.75 82 VAL A CA 1
ATOM 618 C C . VAL A 1 82 ? -0.202 0.135 -6.305 1.00 95.75 82 VAL A C 1
ATOM 620 O O . VAL A 1 82 ? -0.208 -0.011 -7.532 1.00 95.75 82 VAL A O 1
ATOM 623 N N . GLY A 1 83 ? 0.119 1.289 -5.718 1.00 93.88 83 GLY A N 1
ATOM 624 C CA . GLY A 1 83 ? 0.652 2.448 -6.408 1.00 93.88 83 GLY A CA 1
ATOM 625 C C . GLY A 1 83 ? 1.949 2.074 -7.104 1.00 93.88 83 GLY A C 1
ATOM 626 O O . GLY A 1 83 ? 2.010 2.142 -8.324 1.00 93.88 83 GLY A O 1
ATOM 627 N N . ALA A 1 84 ? 2.944 1.583 -6.369 1.00 94.19 84 ALA A N 1
ATOM 628 C CA . ALA A 1 84 ? 4.230 1.180 -6.932 1.00 94.19 84 ALA A CA 1
ATOM 629 C C . ALA A 1 84 ? 4.101 0.096 -8.027 1.00 94.19 84 ALA A C 1
ATOM 631 O O . ALA A 1 84 ? 4.678 0.246 -9.107 1.00 94.19 84 ALA A O 1
ATOM 632 N N . LEU A 1 85 ? 3.254 -0.925 -7.833 1.00 92.00 85 LEU A N 1
ATOM 633 C CA . LEU A 1 85 ? 2.962 -1.938 -8.863 1.00 92.00 85 LEU A CA 1
ATOM 634 C C . LEU A 1 85 ? 2.411 -1.347 -10.169 1.00 92.00 85 LEU A C 1
ATOM 636 O O . LEU A 1 85 ? 2.684 -1.857 -11.258 1.00 92.00 85 LEU A O 1
ATOM 640 N N . SER A 1 86 ? 1.616 -0.281 -10.081 1.00 87.88 86 SER A N 1
ATOM 641 C CA . SER A 1 86 ? 1.059 0.371 -11.269 1.00 87.88 86 SER A CA 1
ATOM 642 C C . SER A 1 86 ? 2.147 1.059 -12.098 1.00 87.88 86 SER A C 1
ATOM 644 O O . SER A 1 86 ? 2.042 1.106 -13.321 1.00 87.88 86 SER A O 1
ATOM 646 N N . TYR A 1 87 ? 3.217 1.533 -11.457 1.00 85.31 87 TYR A N 1
ATOM 647 C CA . TYR A 1 87 ? 4.323 2.224 -12.128 1.00 85.31 87 TYR A CA 1
ATOM 648 C C . TYR A 1 87 ? 5.444 1.291 -12.569 1.00 85.31 87 TYR A C 1
ATOM 650 O O . TYR A 1 87 ? 6.142 1.590 -13.539 1.00 85.31 87 TYR A O 1
ATOM 658 N N . LEU A 1 88 ? 5.553 0.120 -11.944 1.00 85.50 88 LEU A N 1
ATOM 659 C CA . LEU A 1 88 ? 6.362 -0.972 -12.474 1.00 85.50 88 LEU A CA 1
ATOM 660 C C . LEU A 1 88 ? 5.998 -1.321 -13.912 1.00 85.50 88 LEU A C 1
ATOM 662 O O . LEU A 1 88 ? 6.877 -1.490 -14.753 1.00 85.50 88 LEU A O 1
ATOM 666 N N . ARG A 1 89 ? 4.699 -1.354 -14.219 1.00 81.25 89 ARG A N 1
ATOM 667 C CA . ARG A 1 89 ? 4.201 -1.658 -15.568 1.00 81.25 89 ARG A CA 1
ATOM 668 C C . ARG A 1 89 ? 4.672 -0.680 -16.638 1.00 81.25 89 ARG A C 1
ATOM 670 O O . ARG A 1 89 ? 4.728 -1.060 -17.801 1.00 81.25 89 ARG A O 1
ATOM 677 N N . VAL A 1 90 ? 4.990 0.556 -16.260 1.00 82.69 90 VAL A N 1
ATOM 678 C CA . VAL A 1 90 ? 5.461 1.589 -17.194 1.00 82.69 90 VAL A CA 1
ATOM 679 C C . VAL A 1 90 ? 6.961 1.877 -17.039 1.00 82.69 90 VAL A C 1
ATOM 681 O O . VAL A 1 90 ? 7.462 2.833 -17.620 1.00 82.69 90 VAL A O 1
ATOM 684 N N . GLY A 1 91 ? 7.687 1.037 -16.289 1.00 81.06 91 GLY A N 1
ATOM 685 C CA . GLY A 1 91 ? 9.150 1.042 -16.237 1.00 81.06 91 GLY A CA 1
ATOM 686 C C . GLY A 1 91 ? 9.780 2.135 -15.372 1.00 81.06 91 GLY A C 1
ATOM 687 O O . GLY A 1 91 ? 10.919 2.520 -15.632 1.00 81.06 91 GLY A O 1
ATOM 688 N N . HIS A 1 92 ? 9.080 2.655 -14.357 1.00 82.81 92 HIS A N 1
ATOM 689 C CA . HIS A 1 92 ? 9.702 3.613 -13.437 1.00 82.81 92 HIS A CA 1
ATOM 690 C C . HIS A 1 92 ? 10.792 2.966 -12.579 1.00 82.81 92 HIS A C 1
ATOM 692 O O . HIS A 1 92 ? 10.609 1.887 -12.012 1.00 82.81 92 HIS A O 1
ATOM 698 N N . LEU A 1 93 ? 11.907 3.685 -12.432 1.00 82.88 93 LEU A N 1
ATOM 699 C CA . LEU A 1 93 ? 13.033 3.275 -11.599 1.00 82.88 93 LEU A CA 1
ATOM 700 C C . LEU A 1 93 ? 12.604 3.101 -10.134 1.00 82.88 93 LEU A C 1
ATOM 702 O O 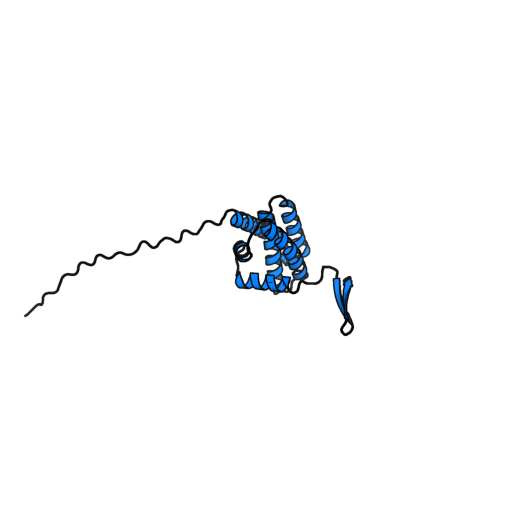. LEU A 1 93 ? 11.896 3.945 -9.576 1.00 82.88 93 LEU A O 1
ATOM 706 N N . ASN A 1 94 ? 13.086 2.020 -9.519 1.00 86.62 94 ASN A N 1
ATOM 707 C CA . ASN A 1 94 ? 12.905 1.652 -8.109 1.00 86.62 94 ASN A CA 1
ATOM 708 C C . ASN A 1 94 ? 11.460 1.328 -7.689 1.00 86.62 94 ASN A C 1
ATOM 710 O O . ASN A 1 94 ? 11.199 1.115 -6.505 1.00 86.62 94 ASN A O 1
ATOM 714 N N . ALA A 1 95 ? 10.501 1.277 -8.620 1.00 91.00 95 ALA A N 1
ATOM 715 C CA . ALA A 1 95 ? 9.113 0.957 -8.289 1.00 91.00 95 ALA A CA 1
ATOM 716 C C . ALA A 1 95 ? 8.946 -0.490 -7.774 1.00 91.00 95 ALA A C 1
ATOM 718 O O . ALA A 1 95 ? 8.069 -0.749 -6.956 1.00 91.00 95 ALA A O 1
ATOM 719 N N . ASP A 1 96 ? 9.812 -1.417 -8.186 1.00 91.75 96 ASP A N 1
ATOM 720 C CA . ASP A 1 96 ? 9.899 -2.793 -7.668 1.00 91.75 96 ASP A CA 1
ATOM 721 C C . ASP A 1 96 ? 10.311 -2.790 -6.205 1.00 91.75 96 ASP A C 1
ATOM 723 O O . ASP A 1 96 ? 9.657 -3.411 -5.373 1.00 91.75 96 ASP A O 1
ATOM 727 N N . GLN A 1 97 ? 11.373 -2.059 -5.887 1.00 92.31 97 GLN A N 1
ATOM 728 C CA . GLN A 1 97 ? 11.914 -1.967 -4.538 1.00 92.31 97 GLN A CA 1
ATOM 729 C C . GLN A 1 97 ? 10.919 -1.298 -3.588 1.00 92.31 97 GLN A C 1
ATOM 731 O O . GLN A 1 97 ? 10.721 -1.782 -2.477 1.00 92.31 97 GLN A O 1
ATOM 736 N N . ILE A 1 98 ? 10.243 -0.234 -4.038 1.00 93.94 98 ILE A N 1
ATOM 737 C CA . ILE A 1 98 ? 9.178 0.424 -3.270 1.00 93.94 98 ILE A CA 1
ATOM 738 C C . ILE A 1 98 ? 8.007 -0.544 -3.061 1.00 93.94 98 ILE A C 1
ATOM 740 O O . ILE A 1 98 ? 7.508 -0.671 -1.945 1.00 93.94 98 ILE A O 1
ATOM 744 N N . ALA A 1 99 ? 7.581 -1.265 -4.103 1.00 95.38 99 ALA A N 1
ATOM 745 C CA . ALA A 1 99 ? 6.532 -2.269 -3.959 1.00 95.38 99 ALA A CA 1
ATOM 746 C C . ALA A 1 99 ? 6.940 -3.357 -2.951 1.00 95.38 99 ALA A C 1
ATOM 748 O O . ALA A 1 99 ? 6.149 -3.706 -2.084 1.00 95.38 99 ALA A O 1
ATOM 749 N N . ALA A 1 100 ? 8.175 -3.853 -3.002 1.00 95.19 100 ALA A N 1
ATOM 750 C CA . ALA A 1 100 ? 8.668 -4.870 -2.079 1.00 95.19 100 ALA A CA 1
ATOM 751 C C . ALA A 1 100 ? 8.762 -4.376 -0.623 1.00 95.19 100 ALA A C 1
ATOM 753 O O . ALA A 1 100 ? 8.391 -5.111 0.294 1.00 95.19 100 ALA A O 1
ATOM 754 N N . GLU A 1 101 ? 9.211 -3.132 -0.408 1.00 95.06 101 GLU A N 1
ATOM 755 C CA . GLU A 1 101 ? 9.216 -2.465 0.904 1.00 95.06 101 GLU A CA 1
ATOM 756 C C . GLU A 1 101 ? 7.804 -2.464 1.497 1.00 95.06 101 GLU A C 1
ATOM 758 O O . GLU A 1 101 ? 7.562 -3.045 2.557 1.00 95.06 101 GLU A O 1
ATOM 763 N N . PHE A 1 102 ? 6.847 -1.883 0.773 1.00 97.25 102 PHE A N 1
ATOM 764 C CA . PHE A 1 102 ? 5.488 -1.745 1.279 1.00 97.25 102 PHE A CA 1
ATOM 765 C C . PHE A 1 102 ? 4.717 -3.063 1.310 1.00 97.25 102 PHE A C 1
ATOM 767 O O . PHE A 1 102 ? 3.838 -3.201 2.155 1.00 97.25 102 PHE A O 1
ATOM 774 N N . LEU A 1 103 ? 5.066 -4.051 0.476 1.00 97.81 103 LEU A N 1
ATOM 775 C CA . LEU A 1 103 ? 4.544 -5.416 0.572 1.00 97.81 103 LEU A CA 1
ATOM 776 C C . LEU A 1 103 ? 4.834 -6.023 1.938 1.00 97.81 103 LEU A C 1
ATOM 778 O O . LEU A 1 103 ? 3.921 -6.484 2.621 1.00 97.81 103 LEU A O 1
ATOM 782 N N . LYS A 1 104 ? 6.101 -5.991 2.352 1.00 97.06 104 LYS A N 1
ATOM 783 C CA . LYS A 1 104 ? 6.504 -6.492 3.665 1.00 97.06 104 LYS A CA 1
ATOM 784 C C . LYS A 1 104 ? 5.729 -5.788 4.778 1.00 97.06 104 LYS A C 1
ATOM 786 O O . LYS A 1 104 ? 5.235 -6.448 5.689 1.00 97.06 104 LYS A O 1
ATOM 791 N N . ASP A 1 105 ? 5.614 -4.469 4.689 1.00 97.44 105 ASP A N 1
ATOM 792 C CA . ASP A 1 105 ? 4.999 -3.660 5.735 1.00 97.44 105 ASP A CA 1
ATOM 793 C C . ASP A 1 105 ? 3.482 -3.878 5.829 1.00 97.44 105 ASP A C 1
ATOM 795 O O . ASP A 1 105 ? 2.980 -4.181 6.915 1.00 97.44 105 ASP A O 1
ATOM 799 N N . TYR A 1 106 ? 2.755 -3.831 4.703 1.00 97.88 106 TYR A N 1
ATOM 800 C CA . TYR A 1 106 ? 1.305 -4.021 4.739 1.00 97.88 106 TYR A CA 1
ATOM 801 C C . TYR A 1 106 ? 0.939 -5.437 5.172 1.00 97.88 106 TYR A C 1
ATOM 803 O O . TYR A 1 106 ? -0.073 -5.599 5.842 1.00 97.88 106 TYR A O 1
ATOM 811 N N . ARG A 1 107 ? 1.738 -6.467 4.847 1.00 98.19 107 ARG A N 1
ATOM 812 C CA . ARG A 1 107 ? 1.469 -7.845 5.296 1.00 98.19 107 ARG A CA 1
ATOM 813 C C . ARG A 1 107 ? 1.519 -7.978 6.812 1.00 98.19 107 ARG A C 1
ATOM 815 O O . ARG A 1 107 ? 0.652 -8.633 7.389 1.00 98.19 107 ARG A O 1
ATOM 822 N N . LEU A 1 108 ? 2.482 -7.320 7.456 1.00 98.00 108 LEU A N 1
ATOM 823 C CA . LEU A 1 108 ? 2.580 -7.294 8.917 1.00 98.00 108 LEU A CA 1
ATOM 824 C C . LEU A 1 108 ? 1.354 -6.615 9.535 1.00 98.00 108 LEU A C 1
ATOM 826 O O . LEU A 1 108 ? 0.713 -7.181 10.421 1.00 98.00 108 LEU A O 1
ATOM 830 N N . THR A 1 109 ? 0.988 -5.432 9.038 1.00 98.44 109 THR A N 1
ATOM 831 C CA . THR A 1 109 ? -0.173 -4.696 9.556 1.00 98.44 109 THR A CA 1
ATOM 832 C C . THR A 1 109 ? -1.486 -5.427 9.2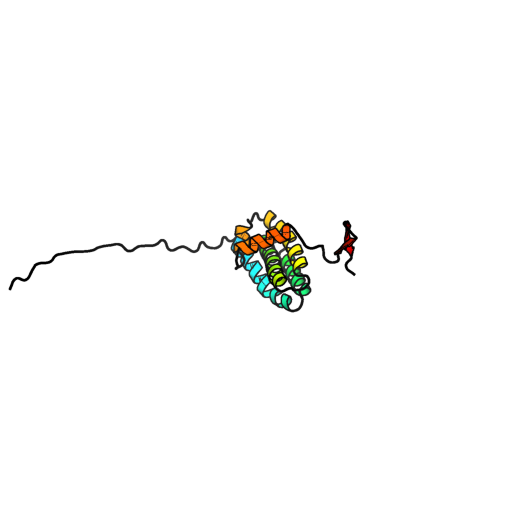54 1.00 98.44 109 THR A C 1
ATOM 834 O O . THR A 1 109 ? -2.354 -5.519 10.118 1.00 98.44 109 THR A O 1
ATOM 837 N N . GLN A 1 110 ? -1.631 -6.011 8.065 1.00 98.25 110 GLN A N 1
ATOM 838 C CA . GLN A 1 110 ? -2.802 -6.785 7.653 1.00 98.25 110 GLN A CA 1
ATOM 839 C C . GLN A 1 110 ? -3.024 -7.994 8.562 1.00 98.25 110 GLN A C 1
ATOM 841 O O . GLN A 1 110 ? -4.151 -8.228 9.000 1.00 98.25 110 GLN A O 1
ATOM 846 N N . GLN A 1 111 ? -1.958 -8.737 8.878 1.00 97.94 111 GLN A N 1
ATOM 847 C CA . GLN A 1 111 ? -2.027 -9.858 9.811 1.00 97.94 111 GLN A CA 1
ATOM 848 C C . GLN A 1 111 ? -2.444 -9.390 11.210 1.00 97.94 111 GLN A C 1
ATOM 850 O O . GLN A 1 111 ? -3.255 -10.051 11.855 1.00 97.94 111 GLN A O 1
ATOM 855 N N . GLN A 1 112 ? -1.933 -8.242 11.663 1.00 97.44 112 GLN A N 1
ATOM 856 C CA . GLN A 1 112 ? -2.282 -7.659 12.959 1.00 97.44 112 GLN A CA 1
ATOM 857 C C . GLN A 1 112 ? -3.774 -7.302 13.064 1.00 97.44 112 GLN A C 1
ATOM 859 O O . GLN A 1 112 ? -4.365 -7.499 14.123 1.00 97.44 112 GLN A O 1
ATOM 864 N N . VAL A 1 113 ? -4.382 -6.775 11.995 1.00 96.88 113 VAL A N 1
ATOM 865 C CA . VAL A 1 113 ? -5.801 -6.360 12.002 1.00 96.88 113 VAL A CA 1
ATOM 866 C C . VAL A 1 113 ? -6.771 -7.436 11.504 1.00 96.88 113 VAL A C 1
ATOM 868 O O . VAL A 1 113 ? -7.978 -7.242 11.594 1.00 96.88 113 VAL A O 1
ATOM 871 N N . GLY A 1 114 ? -6.269 -8.567 11.001 1.00 96.50 114 GLY A N 1
ATOM 872 C CA . GLY A 1 114 ? -7.086 -9.723 10.622 1.00 96.50 114 GLY A CA 1
ATOM 873 C C . GLY A 1 114 ? -7.897 -9.556 9.333 1.00 96.50 114 GLY A C 1
ATOM 874 O O . GLY A 1 114 ? -8.960 -10.158 9.210 1.00 96.50 114 GLY A O 1
ATOM 875 N N . ILE A 1 115 ? -7.422 -8.757 8.372 1.00 96.50 115 ILE A N 1
ATOM 876 C CA . ILE A 1 115 ? -8.148 -8.496 7.117 1.00 96.50 115 ILE A CA 1
ATOM 877 C C . ILE A 1 115 ? -7.675 -9.432 6.007 1.00 96.50 115 ILE A C 1
ATOM 879 O O . ILE A 1 115 ? -6.478 -9.551 5.746 1.00 96.50 115 ILE A O 1
ATOM 883 N N . SER A 1 116 ? -8.613 -10.077 5.311 1.00 96.69 116 SER A N 1
ATOM 884 C CA . SER A 1 116 ? -8.290 -10.970 4.196 1.00 96.69 116 SER A CA 1
ATOM 885 C C . SER A 1 116 ? -7.799 -10.203 2.963 1.00 96.69 116 SER A C 1
ATOM 887 O O . SER A 1 116 ? -8.135 -9.039 2.751 1.00 96.69 116 SER A O 1
ATOM 889 N N . ASP A 1 117 ? -7.046 -10.870 2.092 1.00 96.75 117 ASP A N 1
ATOM 890 C CA . ASP A 1 117 ? -6.588 -10.299 0.818 1.00 96.75 117 ASP A CA 1
ATOM 891 C C . ASP A 1 117 ? -7.745 -9.830 -0.071 1.00 96.75 117 ASP A C 1
ATOM 893 O O . ASP A 1 117 ? -7.669 -8.783 -0.717 1.00 96.75 117 ASP A O 1
ATOM 897 N N . ALA A 1 118 ? -8.830 -10.606 -0.095 1.00 95.31 118 ALA A N 1
ATOM 898 C CA . ALA A 1 118 ? -10.008 -10.316 -0.902 1.00 95.31 118 ALA A CA 1
ATOM 899 C C . ALA A 1 118 ? -10.770 -9.083 -0.397 1.00 95.31 118 ALA A C 1
ATOM 901 O O . ALA A 1 118 ? -11.389 -8.382 -1.200 1.00 95.31 118 ALA A O 1
ATOM 902 N N . ASP A 1 119 ? -10.742 -8.841 0.910 1.00 96.19 119 ASP A N 1
ATOM 903 C CA . ASP A 1 119 ? -11.390 -7.701 1.556 1.00 96.19 119 ASP A CA 1
ATOM 904 C C . ASP A 1 119 ? -10.518 -6.449 1.446 1.00 96.19 119 ASP A C 1
ATOM 906 O O . ASP A 1 119 ? -10.980 -5.417 0.953 1.00 96.19 119 ASP A O 1
ATOM 910 N N . LEU A 1 120 ? -9.220 -6.569 1.753 1.00 97.25 120 LEU A N 1
ATOM 911 C CA . LEU A 1 120 ? -8.247 -5.490 1.582 1.00 97.25 120 LEU A CA 1
ATOM 912 C C . LEU A 1 120 ? -8.243 -4.980 0.140 1.00 97.25 120 LEU A C 1
ATOM 914 O O . LEU A 1 120 ? -8.275 -3.774 -0.098 1.00 97.25 120 LEU A O 1
ATOM 918 N N . CYS A 1 121 ? -8.285 -5.879 -0.844 1.00 96.94 121 CYS A N 1
ATOM 919 C CA . CYS A 1 121 ? -8.285 -5.480 -2.242 1.00 96.94 121 CYS A CA 1
ATOM 920 C C . CYS A 1 121 ? -9.451 -4.561 -2.629 1.00 96.94 121 CYS A C 1
ATOM 922 O O . CYS A 1 121 ? -9.255 -3.635 -3.420 1.00 96.94 121 CYS A O 1
ATOM 924 N N . ARG A 1 122 ? -10.637 -4.767 -2.047 1.00 95.62 122 ARG A N 1
ATOM 925 C CA . ARG A 1 122 ? -11.837 -3.974 -2.351 1.00 95.62 122 ARG A CA 1
ATOM 926 C C . ARG A 1 122 ? -11.779 -2.548 -1.800 1.00 95.62 122 ARG A C 1
ATOM 928 O O . ARG A 1 122 ? -12.565 -1.714 -2.236 1.00 95.6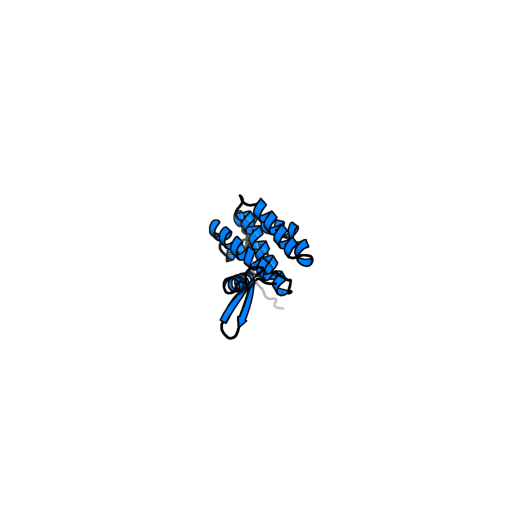2 122 ARG A O 1
ATOM 935 N N . THR A 1 123 ? -10.841 -2.247 -0.901 1.00 96.31 123 THR A N 1
ATOM 936 C CA . THR A 1 123 ? -10.678 -0.905 -0.309 1.00 96.31 123 THR A CA 1
ATOM 937 C C . THR A 1 123 ? -10.083 0.126 -1.273 1.00 96.31 123 THR A C 1
ATOM 939 O O . THR A 1 123 ? -10.231 1.325 -1.055 1.00 96.31 123 THR A O 1
ATOM 942 N N . ILE A 1 124 ? -9.445 -0.315 -2.365 1.00 95.06 124 ILE A N 1
ATOM 943 C CA . ILE A 1 124 ? -8.911 0.559 -3.417 1.00 95.06 124 ILE A CA 1
ATOM 944 C C . ILE A 1 124 ? -9.515 0.131 -4.760 1.00 95.06 124 ILE A C 1
ATOM 946 O O . ILE A 1 124 ? -9.351 -1.033 -5.136 1.00 95.06 124 ILE A O 1
ATOM 950 N N . PRO A 1 125 ? -10.137 1.033 -5.543 1.00 92.88 125 PRO A N 1
ATOM 951 C CA . PRO A 1 125 ? -10.702 0.688 -6.847 1.00 92.88 125 PRO A CA 1
ATOM 952 C C . PRO A 1 125 ? -9.694 -0.004 -7.779 1.00 92.88 125 PRO A C 1
ATOM 954 O O . PRO A 1 125 ? -8.504 0.323 -7.785 1.00 92.88 125 PRO A O 1
ATOM 957 N N . GLY A 1 126 ? -10.161 -0.966 -8.575 1.00 91.06 126 GLY A N 1
ATOM 958 C CA . GLY A 1 126 ? -9.349 -1.706 -9.547 1.00 91.06 126 GLY A CA 1
ATOM 959 C C . GLY A 1 126 ? -9.733 -3.182 -9.650 1.00 91.06 126 GLY A C 1
ATOM 960 O O . GLY A 1 126 ? -10.633 -3.654 -8.961 1.00 91.06 126 GLY A O 1
ATOM 961 N N . ASP A 1 127 ? -9.041 -3.914 -10.524 1.00 94.56 127 ASP A N 1
ATOM 962 C CA . ASP A 1 127 ? -9.256 -5.352 -10.709 1.00 94.56 127 ASP A CA 1
ATOM 963 C C . ASP A 1 127 ? -8.547 -6.157 -9.608 1.00 94.56 127 ASP A C 1
ATOM 965 O O . ASP A 1 127 ? -7.312 -6.224 -9.554 1.00 94.56 127 ASP A O 1
ATOM 969 N N . CYS A 1 128 ? -9.337 -6.792 -8.739 1.00 96.06 128 CYS A N 1
ATOM 970 C CA . CYS A 1 128 ? -8.803 -7.607 -7.656 1.00 96.06 128 CYS A CA 1
ATOM 971 C C . CYS A 1 128 ? -8.161 -8.915 -8.105 1.00 96.06 128 CYS A C 1
ATOM 973 O O . CYS A 1 128 ? -7.207 -9.357 -7.473 1.00 96.06 128 CYS A O 1
ATOM 975 N N . THR A 1 129 ? -8.609 -9.519 -9.201 1.00 96.12 129 THR A N 1
ATOM 976 C CA . THR A 1 129 ? -7.983 -10.736 -9.734 1.00 96.12 129 THR A CA 1
ATOM 977 C C . THR A 1 129 ? -6.541 -10.444 -10.125 1.00 96.12 129 THR A C 1
ATOM 979 O O . THR A 1 129 ? -5.619 -11.148 -9.708 1.00 96.12 129 THR A O 1
ATOM 982 N N . VAL A 1 130 ? -6.347 -9.353 -10.867 1.00 94.25 130 VAL A N 1
ATOM 983 C CA . VAL A 1 130 ? -5.028 -8.897 -11.305 1.00 94.25 130 VAL A CA 1
ATOM 984 C C . VAL A 1 130 ? -4.173 -8.497 -10.108 1.00 94.25 130 VAL A C 1
ATOM 986 O O . VAL A 1 130 ? -3.037 -8.950 -9.992 1.00 94.25 130 VAL A O 1
ATOM 989 N N . ARG A 1 131 ? -4.709 -7.685 -9.192 1.00 95.12 131 ARG A N 1
ATOM 990 C CA . ARG A 1 131 ? -3.946 -7.192 -8.039 1.00 95.12 131 ARG A CA 1
ATOM 991 C C . ARG A 1 131 ? -3.473 -8.328 -7.135 1.00 95.12 131 ARG A C 1
ATOM 993 O O . ARG A 1 131 ? -2.306 -8.355 -6.764 1.00 95.12 131 ARG A O 1
ATOM 1000 N N . LEU A 1 132 ? -4.344 -9.291 -6.839 1.00 96.56 132 LEU A N 1
ATOM 1001 C CA . LEU A 1 132 ? -3.985 -10.456 -6.031 1.00 96.56 132 LEU A CA 1
ATOM 1002 C C . LEU A 1 132 ? -2.964 -11.361 -6.731 1.00 96.56 132 LEU A C 1
ATOM 1004 O O . LEU A 1 132 ? -2.121 -11.952 -6.062 1.00 96.56 132 LEU A O 1
ATOM 1008 N N . ALA A 1 133 ? -3.014 -11.477 -8.061 1.00 96.00 133 ALA A N 1
ATOM 1009 C CA . ALA A 1 133 ? -1.986 -12.193 -8.814 1.00 96.00 133 ALA A CA 1
ATOM 1010 C C . ALA A 1 133 ? -0.620 -11.499 -8.707 1.00 96.00 133 ALA A C 1
ATOM 1012 O O . ALA A 1 133 ? 0.352 -12.148 -8.337 1.00 96.00 133 ALA A O 1
ATOM 1013 N N . GLN A 1 134 ? -0.567 -10.181 -8.919 1.00 94.44 134 GLN A N 1
ATOM 1014 C CA . GLN A 1 134 ? 0.671 -9.403 -8.801 1.00 94.44 134 GLN A CA 1
ATOM 1015 C C . GLN A 1 134 ? 1.257 -9.435 -7.387 1.00 94.44 134 GLN A C 1
ATOM 1017 O O . GLN A 1 134 ? 2.473 -9.484 -7.221 1.00 94.44 134 GLN A O 1
ATOM 1022 N N . THR A 1 135 ? 0.400 -9.436 -6.362 1.00 95.75 135 THR A N 1
ATOM 1023 C CA . THR A 1 135 ? 0.831 -9.661 -4.981 1.00 95.75 135 THR A CA 1
ATOM 1024 C C . THR A 1 135 ? 1.565 -10.985 -4.837 1.00 95.75 135 THR A C 1
ATOM 1026 O O . THR A 1 135 ? 2.703 -10.991 -4.377 1.00 95.75 135 THR A O 1
ATOM 1029 N N . ARG A 1 136 ? 0.958 -12.090 -5.284 1.00 96.31 136 ARG A N 1
ATOM 1030 C CA . ARG A 1 136 ? 1.579 -13.419 -5.195 1.00 96.31 136 ARG A CA 1
ATOM 1031 C C . ARG A 1 136 ? 2.881 -13.513 -5.990 1.00 96.31 136 ARG A C 1
ATOM 1033 O O . ARG A 1 136 ? 3.819 -14.161 -5.542 1.00 96.31 136 ARG A O 1
ATOM 1040 N N . GLU A 1 137 ? 2.950 -12.873 -7.155 1.00 94.56 137 GLU A N 1
ATOM 1041 C CA . GLU A 1 137 ? 4.171 -12.818 -7.969 1.00 94.56 137 GLU A CA 1
ATOM 1042 C C . GLU A 1 137 ? 5.313 -12.107 -7.231 1.00 94.56 137 GLU A C 1
ATOM 1044 O O . GLU A 1 137 ? 6.419 -12.640 -7.153 1.00 94.56 137 GLU A O 1
ATOM 1049 N N . MET A 1 138 ? 5.036 -10.943 -6.636 1.00 94.44 138 MET A N 1
ATOM 1050 C CA . MET A 1 138 ? 6.023 -10.188 -5.861 1.00 94.44 138 MET A CA 1
ATOM 1051 C C . MET A 1 138 ? 6.458 -10.938 -4.592 1.00 94.44 138 MET A C 1
ATOM 1053 O O . MET A 1 138 ? 7.627 -10.892 -4.222 1.00 94.44 138 MET A O 1
ATOM 1057 N N . GLU A 1 139 ? 5.543 -11.650 -3.930 1.00 95.25 139 GLU A N 1
ATOM 1058 C CA . GLU A 1 139 ? 5.866 -12.499 -2.775 1.00 95.25 139 GLU A CA 1
ATOM 1059 C C . GLU A 1 139 ? 6.765 -13.679 -3.150 1.00 95.25 139 GLU A C 1
ATOM 1061 O O . GLU A 1 139 ? 7.679 -14.023 -2.402 1.00 95.25 139 GLU A O 1
ATOM 1066 N N . ALA A 1 140 ? 6.513 -14.302 -4.303 1.00 95.75 140 ALA A N 1
ATOM 1067 C CA . ALA A 1 140 ? 7.286 -15.443 -4.775 1.00 95.75 140 ALA A CA 1
ATOM 1068 C C . ALA A 1 140 ? 8.695 -15.048 -5.241 1.00 95.75 140 ALA A C 1
ATOM 1070 O O . ALA A 1 140 ? 9.630 -15.840 -5.113 1.00 95.75 140 ALA A O 1
ATOM 1071 N N . ALA A 1 141 ? 8.848 -13.842 -5.790 1.00 91.81 141 ALA A N 1
ATOM 1072 C CA . ALA A 1 141 ? 10.103 -13.358 -6.351 1.00 91.81 141 ALA A CA 1
ATOM 1073 C C . ALA A 1 141 ? 10.327 -11.866 -6.035 1.00 91.81 141 ALA A C 1
ATOM 1075 O O . ALA A 1 141 ? 10.273 -11.032 -6.944 1.00 91.81 141 ALA A O 1
ATOM 1076 N N . PRO A 1 142 ? 10.593 -11.508 -4.765 1.00 88.62 142 PRO A N 1
ATOM 1077 C CA . PRO A 1 142 ? 10.870 -10.126 -4.410 1.00 88.62 142 PRO A CA 1
ATOM 1078 C C . PRO A 1 142 ? 12.188 -9.664 -5.054 1.00 88.62 142 PRO A C 1
ATOM 1080 O O . PRO A 1 142 ? 13.138 -10.452 -5.158 1.00 88.62 142 PRO A O 1
ATOM 1083 N N . PRO A 1 143 ? 12.288 -8.389 -5.467 1.00 87.44 143 PRO A N 1
ATOM 1084 C CA . PRO A 1 143 ? 13.536 -7.825 -5.952 1.00 87.44 143 PRO A CA 1
ATOM 1085 C C . PRO A 1 143 ? 14.608 -7.867 -4.852 1.00 87.44 143 PRO A C 1
ATOM 1087 O O . PRO A 1 143 ? 14.289 -7.870 -3.655 1.00 87.44 143 PRO A O 1
ATOM 1090 N N . PRO A 1 144 ? 15.897 -7.866 -5.229 1.00 79.62 144 PRO A N 1
ATOM 1091 C CA . PRO A 1 144 ? 16.962 -7.704 -4.257 1.00 79.62 144 PRO A CA 1
ATOM 1092 C C . PRO A 1 144 ? 16.798 -6.368 -3.506 1.00 79.62 144 PRO A C 1
ATOM 1094 O O . PRO A 1 144 ? 16.303 -5.391 -4.079 1.00 79.62 144 PRO A O 1
ATOM 1097 N N . PRO A 1 145 ? 17.219 -6.296 -2.230 1.00 72.44 145 PRO A N 1
ATOM 1098 C CA . PRO A 1 145 ? 17.169 -5.061 -1.458 1.00 72.44 145 PRO A CA 1
ATOM 1099 C C . PRO A 1 145 ? 17.884 -3.907 -2.165 1.00 72.44 145 PRO A C 1
ATOM 1101 O O . PRO A 1 145 ? 18.881 -4.115 -2.861 1.00 72.44 145 PRO A O 1
ATOM 1104 N N . MET A 1 146 ? 17.412 -2.678 -1.929 1.00 68.81 146 MET A N 1
ATOM 1105 C CA . MET A 1 146 ? 18.076 -1.466 -2.413 1.00 68.81 146 MET A CA 1
ATOM 1106 C C . MET A 1 146 ? 19.564 -1.475 -2.060 1.00 68.81 146 MET A C 1
ATOM 1108 O O . MET A 1 146 ? 19.943 -1.744 -0.921 1.00 68.81 146 MET A O 1
ATOM 1112 N N . GLY A 1 147 ? 20.402 -1.165 -3.048 1.00 66.19 147 GLY A N 1
ATOM 1113 C CA . GLY A 1 147 ? 21.848 -1.169 -2.871 1.00 66.19 147 GLY A CA 1
ATOM 1114 C C . GLY A 1 147 ? 22.485 -2.553 -2.959 1.00 66.19 147 GLY A C 1
ATOM 1115 O O . GLY A 1 147 ? 23.675 -2.655 -2.695 1.00 66.19 147 GLY A O 1
ATOM 1116 N N . LEU A 1 148 ? 21.751 -3.603 -3.348 1.00 69.75 148 LEU A N 1
ATOM 1117 C CA . LEU A 1 148 ? 22.313 -4.908 -3.685 1.00 69.75 148 LEU A CA 1
ATOM 1118 C C . LEU A 1 148 ? 21.983 -5.291 -5.132 1.00 69.75 148 LEU A C 1
ATOM 1120 O O . LEU A 1 148 ? 20.851 -5.166 -5.590 1.00 69.75 148 LEU A O 1
ATOM 1124 N N . ARG A 1 149 ? 22.980 -5.798 -5.855 1.00 74.31 149 ARG A N 1
ATOM 1125 C CA . ARG A 1 149 ? 22.834 -6.421 -7.171 1.00 74.31 149 ARG A CA 1
ATOM 1126 C C . ARG A 1 149 ? 23.156 -7.903 -7.080 1.00 74.31 149 ARG A C 1
ATOM 1128 O O . ARG A 1 149 ? 24.088 -8.304 -6.382 1.00 74.31 149 ARG A O 1
ATOM 1135 N N . VAL A 1 150 ? 22.427 -8.709 -7.840 1.00 80.25 150 VAL A N 1
ATOM 1136 C CA . VAL A 1 150 ? 22.791 -10.109 -8.052 1.00 80.25 150 VAL A CA 1
ATOM 1137 C C . VAL A 1 150 ? 23.873 -10.152 -9.126 1.00 80.25 150 VAL A C 1
ATOM 1139 O O . VAL A 1 150 ? 23.651 -9.722 -10.256 1.00 80.25 150 VAL A O 1
ATOM 1142 N N . GLN A 1 151 ? 25.053 -10.660 -8.780 1.00 80.62 151 GLN A N 1
ATOM 1143 C CA . GLN A 1 151 ? 26.116 -10.943 -9.738 1.00 80.62 151 GLN A CA 1
ATOM 1144 C C . GLN A 1 151 ? 26.319 -12.453 -9.815 1.00 80.62 151 GLN A C 1
ATOM 1146 O O . GLN A 1 151 ? 26.667 -13.088 -8.819 1.00 80.62 151 GLN A O 1
ATOM 1151 N N . CYS A 1 152 ? 26.106 -13.023 -11.001 1.00 86.56 152 CYS A N 1
ATOM 1152 C CA . CYS A 1 152 ? 26.341 -14.439 -11.258 1.00 86.56 152 CYS A CA 1
ATOM 1153 C C . CYS A 1 152 ? 27.657 -14.631 -12.023 1.00 86.56 152 CYS A C 1
ATOM 1155 O O . CYS A 1 152 ? 27.854 -14.041 -13.084 1.00 86.56 152 CYS A O 1
ATOM 1157 N N . ILE A 1 153 ? 28.555 -15.462 -11.489 1.00 84.31 153 ILE A N 1
ATOM 1158 C CA . ILE A 1 153 ? 29.776 -15.920 -12.162 1.00 84.31 153 ILE A CA 1
ATOM 1159 C C . ILE A 1 153 ? 29.612 -17.423 -12.406 1.00 84.31 153 ILE A C 1
ATOM 1161 O O . ILE A 1 153 ? 29.668 -18.241 -11.486 1.00 84.31 153 ILE A O 1
ATOM 1165 N N . GLY A 1 154 ? 29.344 -17.794 -13.660 1.00 87.50 154 GLY A N 1
ATOM 1166 C CA . GLY A 1 154 ? 28.963 -19.162 -14.011 1.00 87.50 154 GLY A CA 1
ATOM 1167 C C . GLY A 1 154 ? 27.612 -19.543 -13.395 1.00 87.50 154 GLY A C 1
ATOM 1168 O O . GLY A 1 154 ? 26.601 -18.918 -13.695 1.00 87.50 154 GLY A O 1
ATOM 1169 N N . ARG A 1 155 ? 27.593 -20.577 -12.540 1.00 87.06 155 ARG A N 1
ATOM 1170 C CA . ARG A 1 155 ? 26.387 -21.050 -11.822 1.00 87.06 155 ARG A CA 1
ATOM 1171 C C . ARG A 1 155 ? 26.247 -20.499 -10.397 1.00 87.06 155 ARG A C 1
ATOM 1173 O O . ARG A 1 155 ? 25.297 -20.853 -9.709 1.00 87.06 155 ARG A O 1
ATOM 1180 N N . VAL A 1 156 ? 27.193 -19.683 -9.936 1.00 80.12 156 VAL A N 1
ATOM 1181 C CA . VAL A 1 156 ? 27.186 -19.128 -8.577 1.00 80.12 156 VAL A CA 1
ATOM 1182 C C . VAL A 1 156 ? 26.706 -17.687 -8.643 1.00 80.12 156 VAL A C 1
ATOM 1184 O O . VAL A 1 156 ? 27.307 -16.882 -9.350 1.00 80.12 156 VAL A O 1
ATOM 1187 N N . CYS A 1 157 ? 25.641 -17.368 -7.910 1.00 85.81 157 CYS A N 1
ATOM 1188 C CA . CYS A 1 157 ? 25.096 -16.018 -7.803 1.00 85.81 157 CYS A CA 1
ATOM 1189 C C . CYS A 1 157 ? 25.293 -15.484 -6.384 1.00 85.81 157 CYS A C 1
ATOM 1191 O O . CYS A 1 157 ? 24.933 -16.151 -5.416 1.00 85.81 157 CYS A O 1
ATOM 1193 N N . SER A 1 158 ? 25.836 -14.273 -6.276 1.00 85.81 158 SER A N 1
ATOM 1194 C CA . SER A 1 158 ? 26.056 -13.574 -5.008 1.00 85.81 158 SER A CA 1
ATOM 1195 C C . SER A 1 158 ? 25.354 -12.219 -5.011 1.00 85.81 158 SER A C 1
ATOM 1197 O O . SER A 1 158 ? 25.269 -11.561 -6.048 1.00 85.81 158 SER A O 1
ATOM 1199 N N . MET A 1 159 ? 24.880 -11.787 -3.840 1.00 81.62 159 MET A N 1
ATOM 1200 C CA . MET A 1 159 ? 24.390 -10.423 -3.616 1.00 81.62 159 MET A CA 1
ATOM 1201 C C . MET A 1 159 ? 25.574 -9.522 -3.267 1.00 81.62 159 MET A C 1
ATOM 1203 O O . MET A 1 159 ? 26.301 -9.798 -2.314 1.00 81.62 159 MET A O 1
ATOM 1207 N N . LEU A 1 160 ? 25.786 -8.465 -4.045 1.00 75.94 160 LEU A N 1
ATOM 1208 C CA . LEU A 1 160 ? 26.885 -7.513 -3.870 1.00 75.94 160 LEU A CA 1
ATOM 1209 C C . LEU A 1 160 ? 26.346 -6.088 -3.789 1.00 75.94 160 LEU A C 1
ATOM 1211 O O . LEU A 1 160 ? 25.315 -5.830 -4.401 1.00 75.94 160 LEU A O 1
ATOM 1215 N N . PRO A 1 161 ? 27.039 -5.150 -3.123 1.00 70.69 161 PRO A N 1
ATOM 1216 C CA . PRO A 1 161 ? 26.660 -3.745 -3.146 1.00 70.69 161 PRO A CA 1
ATOM 1217 C C . PRO A 1 161 ? 26.505 -3.224 -4.584 1.00 70.69 161 PRO A C 1
ATOM 1219 O O . PRO A 1 161 ? 27.356 -3.485 -5.441 1.00 70.69 161 PRO A O 1
ATOM 1222 N N . ALA A 1 162 ? 25.414 -2.517 -4.863 1.00 66.19 162 ALA A N 1
ATOM 1223 C CA . ALA A 1 162 ? 25.275 -1.731 -6.081 1.00 66.19 162 ALA A CA 1
ATOM 1224 C C . ALA A 1 162 ? 26.229 -0.526 -5.976 1.00 66.19 162 ALA A C 1
ATOM 1226 O O . ALA A 1 162 ? 26.221 0.164 -4.958 1.00 66.19 162 ALA A O 1
ATOM 1227 N N . GLN A 1 163 ? 27.091 -0.351 -6.984 1.00 56.44 163 GLN A N 1
ATOM 1228 C CA . GLN A 1 163 ? 28.057 0.753 -7.071 1.00 56.44 163 GLN A CA 1
ATOM 1229 C C . GLN A 1 163 ? 27.412 1.994 -7.674 1.00 56.44 163 GLN A C 1
ATOM 1231 O O . GLN A 1 163 ? 26.575 1.803 -8.587 1.00 56.44 163 GLN A O 1
#

Secondary structure (DSSP, 8-state):
-----------------------PPPPHHHHHHHHHHHHHHHHHHHHHTT-HHHHHHHHHHHHHHTTT-HHHHHHHHHHHHHHHHHHHTTT-TTHHHHHHHHHHHHHHHHHHHT--HHHHHHTSSS-HHHHHHHHHHHHHSPPPPTTEEEEEETTEEEEEE--

Sequence (163 aa):
MVHKAFGMALLASLLGAGPGAAAAEPDAQHQSIAEAATSAQTRCYKHMYRDTHAYAQCLRDLRHAQSDSPLQKLGIEYFAFVGALSYLRVGHLNADQIAAEFLKDYRLTQQQVGISDADLCRTIPGDCTVRLAQTREMEAAPPPPMGLRVQCIGRVCSMLPAQ

Radius of gyration: 25.94 Å; chains: 1; bounding box: 104×35×58 Å

Foldseek 3Di:
DDDDDDDDDDDDDDDDPDPPPPPPPPDPLLVLLLVLLVVLCVFQVVCVVPHVVSSLVSLVVSLVVCVVPLSSNLSSLVSQLVSLVVVVVVPDPCSLQSNLVSLVVNVVSCVVVVHDLQSSQVSYDDDSVVVVVVSVVCVVPRDDHPQWDWDDDPNDTDTDGDD